Protein AF-A0A920FBZ3-F1 (afdb_monomer_lite)

Secondary structure (DSSP, 8-state):
-HHHHHHHHHHHHHHHHHHHHHTS------------TTSPPP-S--SEEEEEEPP-TTSTT---EEEEEE--TTSTTB-

Foldseek 3Di:
DVVVVVVVVVVVVVVVVVVVVVPPDDDDDDDDDDDDPPDDDDDDFDQWDWDWDQADPPDDPRHIDTDIAGCPPPDPRHD

Structure (mmCIF, N/CA/C/O backbone):
data_AF-A0A920FBZ3-F1
#
_entry.id   AF-A0A920FBZ3-F1
#
loop_
_atom_site.group_PDB
_atom_site.id
_atom_site.type_symbol
_atom_site.label_atom_id
_atom_site.label_alt_id
_atom_site.label_comp_id
_atom_site.label_asym_id
_atom_site.label_entity_id
_atom_site.label_seq_id
_atom_site.pdbx_PDB_ins_code
_atom_site.Cartn_x
_atom_site.Cartn_y
_atom_site.Cartn_z
_atom_site.occupancy
_atom_site.B_iso_or_equiv
_atom_site.auth_seq_id
_atom_site.auth_comp_id
_atom_site.auth_asym_id
_atom_site.auth_atom_id
_atom_site.pdbx_PDB_model_num
ATOM 1 N N . MET A 1 1 ? -53.247 18.679 -6.992 1.00 59.41 1 MET A N 1
ATOM 2 C CA . MET A 1 1 ? -52.524 17.410 -6.715 1.00 59.41 1 MET A CA 1
ATOM 3 C C . MET A 1 1 ? -51.389 17.101 -7.707 1.00 59.41 1 MET A C 1
ATOM 5 O O . MET A 1 1 ? -50.348 16.643 -7.260 1.00 59.41 1 MET A O 1
ATOM 9 N N . LYS A 1 2 ? -51.532 17.381 -9.018 1.00 67.06 2 LYS A N 1
ATOM 10 C CA . LYS A 1 2 ? -50.490 17.118 -10.042 1.00 67.06 2 LYS A CA 1
ATOM 11 C C . LYS A 1 2 ? -49.216 17.979 -9.910 1.00 67.06 2 LYS A C 1
ATOM 13 O O . LYS A 1 2 ? -48.125 17.444 -10.041 1.00 67.06 2 LYS A O 1
ATOM 18 N N . LEU A 1 3 ? -49.339 19.268 -9.565 1.00 71.56 3 LEU A N 1
ATOM 19 C CA . LEU A 1 3 ? -48.187 20.186 -9.472 1.00 71.56 3 LEU A CA 1
ATOM 20 C C . LEU A 1 3 ? -47.216 19.835 -8.329 1.00 71.56 3 LEU A C 1
ATOM 22 O O . LEU A 1 3 ? -46.008 19.841 -8.522 1.00 71.56 3 LEU A O 1
ATOM 26 N N . ARG A 1 4 ? -47.737 19.440 -7.159 1.00 74.00 4 ARG A N 1
ATOM 27 C CA . ARG A 1 4 ? -46.909 19.015 -6.013 1.00 74.00 4 ARG A CA 1
ATOM 28 C C . ARG A 1 4 ? -46.139 17.720 -6.291 1.00 74.00 4 ARG A C 1
ATOM 30 O O . ARG A 1 4 ? -44.992 17.612 -5.881 1.00 74.00 4 ARG A O 1
ATOM 37 N N . ARG A 1 5 ? -46.749 16.777 -7.024 1.00 70.94 5 ARG A N 1
ATOM 38 C CA . ARG A 1 5 ? -46.079 15.543 -7.470 1.00 70.94 5 ARG A CA 1
ATOM 39 C C . ARG A 1 5 ? -44.991 15.829 -8.507 1.00 70.94 5 ARG A C 1
ATOM 41 O O . ARG A 1 5 ? -43.920 15.252 -8.415 1.00 70.94 5 ARG A O 1
ATOM 48 N N . LEU A 1 6 ? -45.230 16.758 -9.437 1.00 76.44 6 LEU A N 1
ATOM 49 C CA . LEU A 1 6 ? -44.222 17.164 -10.422 1.00 76.44 6 LEU A CA 1
ATOM 50 C C . LEU A 1 6 ? -42.995 17.801 -9.752 1.00 76.44 6 LEU A C 1
ATOM 52 O O . LEU A 1 6 ? -41.865 17.444 -10.071 1.00 76.44 6 LEU A O 1
ATOM 56 N N . MET A 1 7 ? -43.214 18.697 -8.784 1.00 78.31 7 MET A N 1
ATOM 57 C CA . MET A 1 7 ? -42.109 19.323 -8.054 1.00 78.31 7 MET A CA 1
ATOM 58 C C . MET A 1 7 ? -41.342 18.305 -7.202 1.00 78.31 7 MET A C 1
ATOM 60 O O . MET A 1 7 ? -40.117 18.333 -7.201 1.00 78.31 7 MET A O 1
ATOM 64 N N . SER A 1 8 ? -42.017 17.354 -6.543 1.00 78.38 8 SER A N 1
ATOM 65 C CA . SER A 1 8 ? -41.325 16.313 -5.766 1.00 78.38 8 SER A CA 1
ATOM 66 C C . SER A 1 8 ? -40.463 15.395 -6.634 1.00 78.38 8 SER A C 1
ATOM 68 O O . SER A 1 8 ? -39.380 15.003 -6.209 1.00 78.38 8 SER A O 1
ATOM 70 N N . THR A 1 9 ? -40.908 15.071 -7.854 1.00 82.62 9 THR A N 1
ATOM 71 C CA . THR A 1 9 ? -40.106 14.267 -8.788 1.00 82.62 9 THR A CA 1
ATOM 72 C C . THR A 1 9 ? -38.874 15.038 -9.261 1.00 82.62 9 THR A C 1
ATOM 74 O O . THR A 1 9 ? -37.788 14.469 -9.262 1.00 82.62 9 THR A O 1
ATOM 77 N N . LEU A 1 10 ? -39.015 16.335 -9.563 1.00 86.31 10 LEU A N 1
ATOM 78 C CA . LEU A 1 10 ? -37.895 17.211 -9.933 1.00 86.31 10 LEU A CA 1
ATOM 79 C C . LEU A 1 10 ? -36.845 17.326 -8.818 1.00 86.31 10 LEU A C 1
ATOM 81 O O . LEU A 1 10 ? -35.650 17.199 -9.085 1.00 86.31 10 LEU A O 1
ATOM 85 N N . TYR A 1 11 ? -37.279 17.511 -7.568 1.00 89.38 11 TYR A N 1
ATOM 86 C CA . TYR A 1 11 ? -36.369 17.535 -6.419 1.00 89.38 11 TYR A CA 1
ATOM 87 C C . TYR A 1 11 ? -35.667 16.189 -6.217 1.00 89.38 11 TYR A C 1
ATOM 89 O O . TYR A 1 11 ? -34.460 16.167 -5.991 1.00 89.38 11 TYR A O 1
ATOM 97 N N . GLY A 1 12 ? -36.385 15.071 -6.363 1.00 87.94 12 GLY A N 1
ATOM 98 C CA . GLY A 1 12 ? -35.798 13.733 -6.266 1.00 87.94 12 GLY A CA 1
ATOM 99 C C . GLY A 1 12 ? -34.725 13.478 -7.327 1.00 87.94 12 GLY A C 1
ATOM 100 O O . GLY A 1 12 ? -33.646 12.983 -7.003 1.00 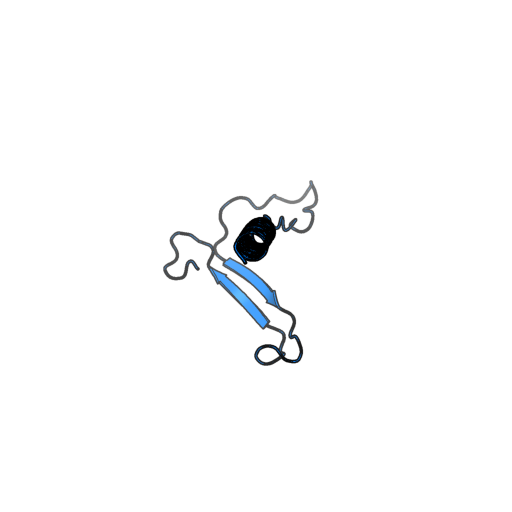87.94 12 GLY A O 1
ATOM 101 N N . THR A 1 13 ? -34.975 13.880 -8.578 1.00 87.00 13 THR A N 1
ATOM 102 C CA . THR A 1 13 ? -33.989 13.748 -9.661 1.00 87.00 13 THR A CA 1
ATOM 103 C C . THR A 1 13 ? -32.767 14.637 -9.448 1.00 87.00 13 THR A C 1
ATOM 105 O O . THR A 1 13 ? -31.648 14.166 -9.628 1.00 87.00 13 THR A O 1
ATOM 108 N N . LEU A 1 14 ? -32.957 15.882 -8.994 1.00 91.31 14 LEU A N 1
ATOM 109 C CA . LEU A 1 14 ? -31.853 16.799 -8.682 1.00 91.31 14 LEU A CA 1
ATOM 110 C C . LEU A 1 14 ? -30.969 16.258 -7.552 1.00 91.31 14 LEU A C 1
ATOM 112 O O . LEU A 1 14 ? -29.742 16.266 -7.655 1.00 91.31 14 LEU A O 1
ATOM 116 N N . MET A 1 15 ? -31.589 15.729 -6.498 1.00 89.56 15 MET A N 1
ATOM 117 C CA . MET A 1 15 ? -30.872 15.173 -5.353 1.00 89.56 15 MET A CA 1
ATOM 118 C C . MET A 1 15 ? -30.097 13.903 -5.734 1.00 89.56 15 MET A C 1
ATOM 120 O O . MET A 1 15 ? -28.946 13.741 -5.336 1.00 89.56 15 MET A O 1
ATOM 124 N N . SER A 1 16 ? -30.685 13.045 -6.573 1.00 87.06 16 SER A N 1
ATOM 125 C CA . SER A 1 16 ? -30.019 11.854 -7.114 1.00 87.06 16 SER A CA 1
ATOM 126 C C . SER A 1 16 ? -28.830 12.205 -8.014 1.00 87.06 16 SER A C 1
ATOM 128 O O . SER A 1 16 ? -27.775 11.585 -7.878 1.00 87.06 16 SER A O 1
ATOM 130 N N . SER A 1 17 ? -28.957 13.213 -8.884 1.00 87.50 17 SER A N 1
ATOM 131 C CA . SER A 1 17 ? -27.844 13.656 -9.735 1.00 87.50 17 SER A CA 1
ATOM 132 C C . SER A 1 17 ? -26.689 14.254 -8.935 1.00 87.50 17 SER A C 1
ATOM 134 O O . SER A 1 17 ? -25.529 14.025 -9.265 1.00 87.50 17 SER A O 1
ATOM 136 N N . PHE A 1 18 ? -26.993 14.976 -7.854 1.00 90.75 18 PHE A N 1
ATOM 137 C CA . PHE A 1 18 ? -25.970 15.553 -6.988 1.00 90.75 18 PHE A CA 1
ATOM 138 C C . PHE A 1 18 ? -25.197 14.464 -6.239 1.00 90.75 18 PHE A C 1
ATOM 140 O O . PHE A 1 18 ? -23.972 14.503 -6.174 1.00 90.75 18 PHE A O 1
ATOM 147 N N . LEU A 1 19 ? -25.906 13.445 -5.743 1.00 89.81 19 LEU A N 1
ATOM 148 C CA . LEU A 1 19 ? -25.286 12.307 -5.073 1.00 89.81 19 LEU A CA 1
ATOM 149 C C . LEU A 1 19 ? -24.347 11.536 -6.015 1.00 89.81 19 LEU A C 1
ATOM 151 O O . LEU A 1 19 ? -23.229 11.215 -5.630 1.00 89.81 19 LEU A O 1
ATOM 155 N N . ALA A 1 20 ? -24.752 11.312 -7.268 1.00 87.25 20 ALA A N 1
ATOM 156 C CA . ALA A 1 20 ? -23.912 10.636 -8.259 1.00 87.25 20 ALA A CA 1
ATOM 157 C C . ALA A 1 20 ? -22.586 11.373 -8.538 1.00 87.25 20 ALA A C 1
ATOM 159 O O . ALA A 1 20 ? -21.575 10.725 -8.790 1.00 87.25 20 ALA A O 1
ATOM 160 N N . LEU A 1 21 ? -22.571 12.709 -8.455 1.00 86.38 21 LEU A N 1
ATOM 161 C CA . LEU A 1 21 ? -21.358 13.507 -8.657 1.00 86.38 21 LEU A CA 1
ATOM 162 C C . LEU A 1 21 ? -20.361 13.388 -7.493 1.00 86.38 21 LEU A C 1
ATOM 164 O O . LEU A 1 21 ? -19.155 13.435 -7.711 1.00 86.38 21 LEU A O 1
ATOM 168 N N . VAL A 1 22 ? -20.857 13.239 -6.262 1.00 86.44 22 VAL A N 1
ATOM 169 C CA . VAL A 1 22 ? -20.024 13.150 -5.048 1.00 86.44 22 VAL A CA 1
ATOM 170 C C . VAL A 1 22 ? -19.358 11.778 -4.910 1.00 86.44 22 VAL A C 1
ATOM 172 O O . VAL A 1 22 ? -18.279 11.676 -4.339 1.00 86.44 22 VAL A O 1
ATOM 175 N N . LEU A 1 23 ? -19.974 10.724 -5.449 1.00 85.75 23 LEU A N 1
ATOM 176 C CA . LEU A 1 23 ? -19.444 9.359 -5.390 1.00 85.75 23 LEU A CA 1
ATOM 177 C C . LEU A 1 23 ? -18.405 9.035 -6.477 1.00 85.75 23 LEU A C 1
ATOM 179 O O . LEU A 1 23 ? -17.974 7.886 -6.566 1.00 85.75 23 LEU A O 1
ATOM 183 N N . VAL A 1 24 ? -17.986 10.003 -7.298 1.00 83.81 24 VAL A N 1
ATOM 184 C CA . VAL A 1 24 ? -16.905 9.770 -8.263 1.00 83.81 24 VAL A CA 1
ATOM 185 C C . VAL A 1 24 ? -15.598 9.566 -7.484 1.00 83.81 24 VAL A C 1
ATOM 187 O O . VAL A 1 24 ? -15.172 10.486 -6.783 1.00 83.81 24 VAL A O 1
ATOM 190 N N . PRO A 1 25 ? -14.950 8.390 -7.572 1.00 76.56 25 PRO A N 1
ATOM 191 C CA . PRO A 1 25 ? -13.712 8.137 -6.850 1.00 76.56 25 PRO A CA 1
ATOM 192 C C . PRO A 1 25 ? -12.632 9.113 -7.327 1.00 76.56 25 PRO A C 1
ATOM 194 O O . PRO A 1 25 ? -12.229 9.105 -8.490 1.00 76.56 25 PRO A O 1
ATOM 197 N N . SER A 1 26 ? -12.173 9.981 -6.428 1.00 73.94 26 SER A N 1
ATOM 198 C CA . SER A 1 26 ? -11.045 10.874 -6.675 1.00 73.94 26 SER A CA 1
ATOM 199 C C . SER A 1 26 ? -9.747 10.069 -6.673 1.00 73.94 26 SER A C 1
ATOM 201 O O . SER A 1 26 ? -9.474 9.357 -5.707 1.00 73.94 26 SER A O 1
ATOM 203 N N . HIS A 1 27 ? -8.936 10.197 -7.726 1.00 71.88 27 HIS A N 1
ATOM 204 C CA . HIS A 1 27 ? -7.594 9.619 -7.761 1.00 71.88 27 HIS A CA 1
ATOM 205 C C . HIS A 1 27 ? -6.757 10.198 -6.614 1.00 71.88 27 HIS A C 1
ATOM 207 O O . HIS A 1 27 ? -6.427 11.384 -6.611 1.00 71.88 27 HIS A O 1
ATOM 213 N N . VAL A 1 28 ? -6.443 9.365 -5.623 1.00 67.62 28 VAL A N 1
ATOM 214 C CA . VAL A 1 28 ? -5.556 9.738 -4.521 1.00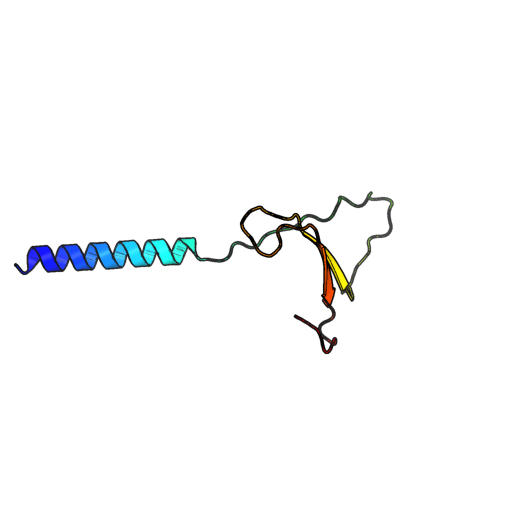 67.62 28 VAL A CA 1
ATOM 215 C C . VAL A 1 28 ? -4.124 9.572 -5.018 1.00 67.62 28 VAL A C 1
ATOM 217 O O . VAL A 1 28 ? -3.669 8.454 -5.245 1.0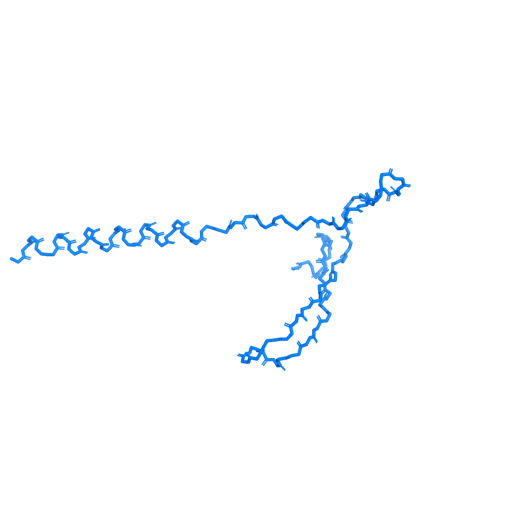0 67.62 28 VAL A O 1
ATOM 220 N N . PHE A 1 29 ? -3.425 10.688 -5.220 1.00 68.88 29 PHE A N 1
ATOM 221 C CA . PHE A 1 29 ? -1.986 10.678 -5.459 1.00 68.88 29 PHE A CA 1
ATOM 222 C C . PHE A 1 29 ? -1.288 10.542 -4.109 1.00 68.88 29 PHE A C 1
ATOM 224 O O . PHE A 1 29 ? -1.285 11.476 -3.308 1.00 68.88 29 PHE A O 1
ATOM 231 N N . SER A 1 30 ? -0.737 9.363 -3.839 1.00 61.69 30 SER A N 1
ATOM 232 C CA . SER A 1 30 ? 0.236 9.200 -2.765 1.00 61.69 30 SER A CA 1
ATOM 233 C C . SER A 1 30 ? 1.596 9.596 -3.335 1.00 61.69 30 SER A C 1
ATOM 235 O O . SER A 1 30 ? 2.072 8.960 -4.273 1.00 61.69 30 SER A O 1
ATOM 237 N N . ASP A 1 31 ? 2.160 10.700 -2.844 1.00 59.66 31 ASP A N 1
ATOM 238 C CA . ASP A 1 31 ? 3.523 11.110 -3.179 1.00 59.66 31 ASP A CA 1
ATOM 239 C C . ASP A 1 31 ? 4.480 10.287 -2.319 1.00 59.66 31 ASP A C 1
ATOM 241 O O . ASP A 1 31 ? 4.443 10.347 -1.085 1.00 59.66 31 ASP A O 1
ATOM 245 N N . GLU A 1 32 ? 5.281 9.451 -2.969 1.00 61.53 32 GLU A N 1
ATOM 246 C CA . GLU A 1 32 ? 6.309 8.672 -2.294 1.00 61.53 32 GLU A CA 1
ATOM 247 C C . GLU A 1 32 ? 7.313 9.634 -1.653 1.00 61.53 32 GLU A C 1
ATOM 249 O O . GLU A 1 32 ? 7.593 10.708 -2.186 1.00 61.53 32 GLU A O 1
ATOM 254 N N . THR A 1 33 ? 7.870 9.260 -0.498 1.00 66.19 33 THR A N 1
ATOM 255 C CA . THR A 1 33 ? 8.887 10.063 0.193 1.00 66.19 33 THR A CA 1
ATOM 256 C C . THR A 1 33 ? 9.933 10.561 -0.801 1.00 66.19 33 THR A C 1
ATOM 258 O O . THR A 1 33 ? 10.562 9.735 -1.464 1.00 66.19 33 THR A O 1
ATOM 261 N N . CYS A 1 34 ? 10.116 11.885 -0.902 1.00 62.97 34 CYS A N 1
ATOM 262 C CA . CYS A 1 34 ? 11.021 12.507 -1.866 1.00 62.97 34 CYS A CA 1
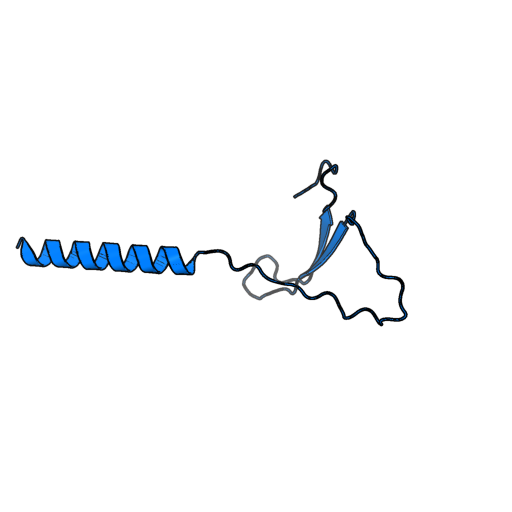ATOM 263 C C . CYS A 1 34 ? 12.389 11.815 -1.855 1.00 62.97 34 CYS A C 1
ATOM 265 O O . CYS A 1 34 ? 13.194 12.017 -0.941 1.00 62.97 34 CYS A O 1
ATOM 267 N N . MET A 1 35 ? 12.666 11.004 -2.877 1.00 65.56 35 MET A N 1
ATOM 268 C CA . MET A 1 35 ? 13.999 10.454 -3.063 1.00 65.56 35 MET A CA 1
ATOM 269 C C . MET A 1 35 ? 14.956 11.611 -3.339 1.00 65.56 35 MET A C 1
ATOM 271 O O . MET A 1 35 ? 14.696 12.470 -4.184 1.00 65.56 35 MET A O 1
ATOM 275 N N . SER A 1 36 ? 16.079 11.630 -2.620 1.00 72.94 36 SER A N 1
ATOM 276 C CA . SER A 1 36 ? 17.175 12.544 -2.927 1.00 72.94 36 SER A CA 1
ATOM 277 C C . SER A 1 36 ? 17.543 12.405 -4.410 1.00 72.94 36 SER A C 1
ATOM 279 O O . SER A 1 36 ? 17.673 11.274 -4.882 1.00 72.94 36 SER A O 1
ATOM 281 N N . PRO A 1 37 ? 17.785 13.505 -5.144 1.00 73.31 37 PRO A N 1
ATOM 282 C CA . PRO A 1 37 ? 18.205 13.448 -6.546 1.00 73.31 37 PRO A CA 1
ATOM 283 C C . PRO A 1 37 ? 19.542 12.710 -6.755 1.00 73.31 37 PRO A C 1
ATOM 285 O O . PRO A 1 37 ? 19.916 12.430 -7.889 1.00 73.31 37 PRO A O 1
ATOM 288 N N . TYR A 1 38 ? 20.253 12.384 -5.671 1.00 79.88 38 TYR A N 1
ATOM 289 C CA . TYR A 1 38 ? 21.496 11.609 -5.671 1.00 79.88 38 TYR A CA 1
ATOM 290 C C . TYR A 1 38 ? 21.302 10.122 -5.333 1.00 79.88 38 TYR A C 1
ATOM 292 O O . TYR A 1 38 ? 22.278 9.377 -5.279 1.00 79.88 38 TYR A O 1
ATOM 300 N N . MET A 1 39 ? 20.071 9.682 -5.069 1.00 75.94 39 MET A N 1
ATOM 301 C CA . MET A 1 39 ? 19.742 8.286 -4.792 1.00 75.94 39 MET A CA 1
ATOM 302 C C . MET A 1 39 ? 19.291 7.584 -6.076 1.00 75.94 39 MET A C 1
ATOM 304 O O . MET A 1 39 ? 18.647 8.186 -6.935 1.00 75.94 39 MET A O 1
ATOM 308 N N . ALA A 1 40 ? 19.645 6.306 -6.221 1.00 79.62 40 ALA A N 1
ATOM 309 C CA . ALA A 1 40 ? 19.185 5.505 -7.348 1.00 79.62 40 ALA A CA 1
ATOM 310 C C . ALA A 1 40 ? 17.657 5.394 -7.296 1.00 79.62 40 ALA A C 1
ATOM 312 O O . ALA A 1 40 ? 17.105 4.855 -6.337 1.00 79.62 40 ALA A O 1
ATOM 313 N N . LYS A 1 41 ? 16.984 5.920 -8.324 1.00 75.12 41 LYS A N 1
ATOM 314 C CA . LYS A 1 41 ? 15.532 5.816 -8.442 1.00 75.12 41 LYS A CA 1
ATOM 315 C C . LYS A 1 41 ? 15.157 4.353 -8.657 1.00 75.12 41 LYS A C 1
ATOM 317 O O . LYS A 1 41 ? 15.518 3.775 -9.683 1.00 75.12 41 LYS A O 1
ATOM 322 N N . ILE A 1 42 ? 14.415 3.784 -7.714 1.00 77.88 42 ILE A N 1
ATOM 323 C CA . ILE A 1 42 ? 13.773 2.485 -7.902 1.00 77.88 42 ILE A CA 1
ATOM 324 C C . ILE A 1 42 ? 12.647 2.682 -8.925 1.00 77.88 42 ILE A C 1
ATOM 326 O O . ILE A 1 42 ? 11.845 3.610 -8.814 1.00 77.88 42 ILE A O 1
ATOM 330 N N . VAL A 1 43 ? 12.672 1.891 -9.995 1.00 83.12 43 VAL A N 1
ATOM 331 C CA . VAL A 1 43 ? 11.722 1.968 -11.110 1.00 83.12 43 VAL A CA 1
ATOM 332 C C . VAL A 1 43 ? 11.277 0.566 -11.491 1.00 83.12 43 VAL A C 1
ATOM 334 O O . VAL A 1 43 ? 12.081 -0.362 -11.482 1.00 83.12 43 VAL A O 1
ATOM 337 N N . GLY A 1 44 ? 10.018 0.435 -11.897 1.00 87.88 44 GLY A N 1
ATOM 338 C CA . GLY A 1 44 ? 9.437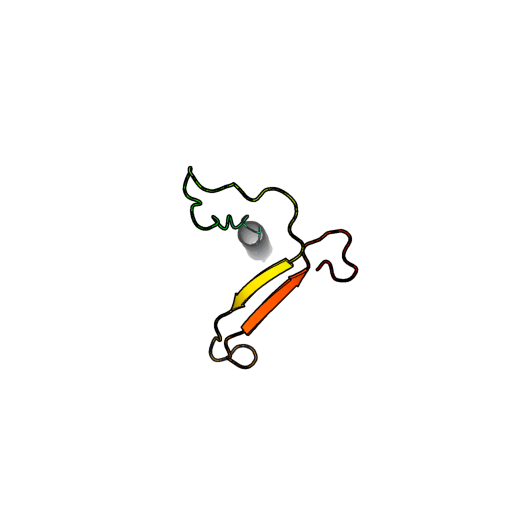 -0.840 -12.301 1.00 87.88 44 GLY A CA 1
ATOM 339 C C . GLY A 1 44 ? 8.215 -1.200 -11.470 1.00 87.88 44 GLY A C 1
ATOM 340 O O . GLY A 1 44 ? 7.697 -0.378 -10.719 1.00 87.88 44 GLY A O 1
ATOM 341 N N . GLN A 1 45 ? 7.735 -2.424 -11.670 1.00 91.31 45 GLN A N 1
ATOM 342 C CA . GLN A 1 45 ? 6.634 -2.991 -10.905 1.00 91.31 45 GLN A CA 1
ATOM 343 C C . GLN A 1 45 ? 7.202 -3.686 -9.668 1.00 91.31 45 GLN A C 1
ATOM 345 O O . GLN A 1 45 ? 7.985 -4.624 -9.808 1.00 91.31 45 GLN A O 1
ATOM 350 N N . GLU A 1 46 ? 6.794 -3.239 -8.484 1.00 91.62 46 GLU A N 1
ATOM 351 C CA . GLU A 1 46 ? 7.126 -3.916 -7.230 1.00 91.62 46 GLU A CA 1
ATOM 352 C C . GLU A 1 46 ? 6.331 -5.219 -7.084 1.00 91.62 46 GLU A C 1
ATOM 354 O O . GLU A 1 46 ? 5.266 -5.392 -7.687 1.00 91.62 46 GLU A O 1
ATOM 359 N N . ASP A 1 47 ? 6.828 -6.129 -6.245 1.00 93.06 47 ASP A N 1
ATOM 360 C CA . ASP A 1 47 ? 6.111 -7.363 -5.914 1.00 93.06 47 ASP A CA 1
ATOM 361 C C . ASP A 1 47 ? 5.101 -7.173 -4.774 1.00 93.06 47 ASP A C 1
ATOM 363 O O . ASP A 1 47 ? 4.016 -7.769 -4.791 1.00 93.06 47 ASP A O 1
ATOM 367 N N . TYR A 1 48 ? 5.438 -6.321 -3.798 1.00 93.19 48 TYR A N 1
ATOM 368 C CA . TYR A 1 48 ? 4.640 -6.100 -2.594 1.00 93.19 48 TYR A CA 1
ATOM 369 C C . TYR A 1 48 ? 4.610 -4.634 -2.164 1.00 93.19 48 TYR A C 1
ATOM 371 O O . TYR A 1 48 ? 5.597 -3.915 -2.290 1.00 93.19 48 TYR A O 1
ATOM 379 N N . VAL A 1 49 ? 3.488 -4.225 -1.572 1.00 92.94 49 VAL A N 1
ATOM 380 C CA . VAL A 1 49 ? 3.329 -2.955 -0.854 1.00 92.94 49 VAL A CA 1
ATOM 381 C C . VAL A 1 49 ? 2.976 -3.259 0.597 1.00 92.94 49 VAL A C 1
ATOM 383 O O . VAL A 1 49 ? 2.080 -4.057 0.873 1.00 92.94 49 VAL A O 1
ATOM 386 N N . TYR A 1 50 ? 3.668 -2.608 1.531 1.00 94.00 50 TYR A N 1
ATOM 387 C CA . TYR A 1 50 ? 3.372 -2.698 2.958 1.00 94.00 50 TYR A CA 1
ATOM 388 C C . TYR A 1 50 ? 2.633 -1.443 3.416 1.00 94.00 50 TYR A C 1
ATOM 390 O O . TYR A 1 50 ? 3.134 -0.332 3.256 1.00 94.00 50 TYR A O 1
ATOM 398 N N . VAL A 1 51 ? 1.454 -1.619 4.010 1.00 93.56 51 VAL A N 1
ATOM 399 C CA . VAL A 1 51 ? 0.627 -0.523 4.525 1.00 93.56 51 VAL A CA 1
ATOM 400 C C . VAL A 1 51 ? 0.522 -0.647 6.034 1.00 93.56 51 VAL A C 1
ATOM 402 O O . VAL A 1 51 ? 0.019 -1.644 6.547 1.00 93.56 51 VAL A O 1
ATOM 405 N N . TRP A 1 52 ? 0.976 0.378 6.752 1.00 95.56 52 TRP A N 1
ATOM 406 C CA . TRP A 1 52 ? 0.729 0.493 8.185 1.00 95.56 52 TRP A CA 1
ATOM 407 C C . TRP A 1 52 ? -0.626 1.157 8.408 1.00 95.56 52 TRP A C 1
ATOM 409 O O . TRP A 1 52 ? -0.798 2.346 8.140 1.00 95.56 52 TRP A O 1
ATOM 419 N N . THR A 1 53 ? -1.595 0.401 8.907 1.00 93.12 53 THR A N 1
ATOM 420 C CA . THR A 1 53 ? -2.912 0.923 9.270 1.00 93.12 53 THR A CA 1
ATOM 421 C C . THR A 1 53 ? -2.942 1.266 10.749 1.00 93.12 53 THR A C 1
ATOM 423 O O . THR A 1 53 ? -2.446 0.489 11.565 1.00 93.12 53 THR A O 1
ATOM 426 N N . LEU A 1 54 ? -3.560 2.392 11.093 1.00 94.50 54 LEU A N 1
ATOM 427 C CA . LEU A 1 54 ? -3.826 2.754 12.481 1.00 94.50 54 LEU A CA 1
ATOM 428 C C . LEU A 1 54 ? -5.182 2.202 12.915 1.00 94.50 54 LEU A C 1
ATOM 430 O O . LEU A 1 54 ? -6.162 2.290 12.170 1.00 94.50 54 LEU A O 1
ATOM 434 N N . GLY A 1 55 ? -5.231 1.648 14.121 1.00 93.56 55 GLY A N 1
ATOM 435 C CA . GLY A 1 55 ? -6.465 1.217 14.755 1.00 93.56 55 GLY A CA 1
ATOM 436 C C . GLY A 1 55 ? -7.377 2.404 15.058 1.00 93.56 55 GLY A C 1
ATOM 437 O O . GLY A 1 55 ? -6.928 3.459 15.511 1.00 93.56 55 GLY A O 1
ATOM 438 N N . GLN A 1 56 ? -8.679 2.233 14.826 1.00 94.44 56 GLN A N 1
ATOM 439 C CA . GLN A 1 56 ? -9.694 3.230 15.158 1.00 94.44 56 GLN A CA 1
ATOM 440 C C . GLN A 1 56 ? -10.762 2.612 16.058 1.00 94.44 56 GLN A C 1
ATOM 442 O O . GLN A 1 56 ? -11.340 1.578 15.728 1.00 94.44 56 GLN A O 1
ATOM 447 N N . VAL A 1 57 ? -11.054 3.286 17.171 1.00 95.00 57 VAL A N 1
ATOM 448 C CA . VAL A 1 57 ? -12.095 2.873 18.123 1.00 95.00 57 VAL A CA 1
ATOM 449 C C . VAL A 1 57 ? -13.439 2.712 17.406 1.00 95.00 57 VAL A C 1
ATOM 451 O O . VAL A 1 57 ? -13.849 3.579 16.631 1.00 95.00 57 VAL A O 1
ATOM 454 N N . GLY A 1 58 ? -14.125 1.600 17.665 1.00 94.69 58 GLY A N 1
ATOM 455 C CA . GLY A 1 58 ? -15.388 1.230 17.034 1.00 94.69 58 GLY A CA 1
ATOM 456 C C . GLY A 1 58 ? -15.261 0.620 15.633 1.00 94.69 58 GLY A C 1
ATOM 457 O O . GLY A 1 58 ? -16.290 0.398 14.997 1.00 94.69 58 GLY A O 1
ATOM 458 N N . THR A 1 59 ? -14.046 0.348 15.135 1.00 92.50 59 THR A N 1
ATOM 459 C CA . THR A 1 59 ? -13.807 -0.276 13.820 1.00 92.50 59 THR A CA 1
ATOM 460 C C . THR A 1 59 ? -12.916 -1.513 13.937 1.00 92.50 59 THR A C 1
ATOM 462 O O . THR A 1 59 ? -11.774 -1.434 14.384 1.00 92.50 59 THR A O 1
ATOM 465 N N . GLY A 1 60 ? -13.414 -2.661 13.466 1.00 89.94 60 GLY A N 1
ATOM 466 C CA . GLY A 1 60 ? -12.654 -3.912 13.472 1.00 89.94 60 GLY A CA 1
ATOM 467 C C . GLY A 1 60 ? -12.294 -4.357 14.891 1.00 89.94 60 GLY A C 1
ATOM 468 O O . GLY A 1 60 ? -13.171 -4.454 15.745 1.00 89.94 60 GLY A O 1
ATOM 469 N N . ASP A 1 61 ? -11.012 -4.636 15.123 1.00 94.69 61 ASP A N 1
ATOM 470 C CA . ASP A 1 61 ? -10.454 -4.969 16.438 1.00 94.69 61 ASP A CA 1
ATOM 471 C C . ASP A 1 61 ? -9.658 -3.815 17.070 1.00 94.69 61 ASP A C 1
ATOM 473 O O . ASP A 1 61 ? -8.972 -4.017 18.068 1.00 94.69 61 ASP A O 1
ATOM 477 N N . GLU A 1 62 ? -9.762 -2.609 16.499 1.00 95.81 62 GLU A N 1
ATOM 478 C CA . GLU A 1 62 ? -9.180 -1.369 17.029 1.00 95.81 62 GLU A CA 1
ATOM 479 C C . GLU A 1 62 ? -7.640 -1.364 17.139 1.00 95.81 62 GLU A C 1
ATOM 481 O O . GLU A 1 62 ? -7.076 -0.499 17.807 1.00 95.81 62 GLU A O 1
ATOM 486 N N . GLN A 1 63 ? -6.941 -2.292 16.473 1.00 96.19 63 GLN A N 1
ATOM 487 C CA . GLN A 1 63 ? -5.478 -2.394 16.518 1.00 96.19 63 GLN A CA 1
ATOM 488 C C . GLN A 1 63 ? -4.785 -1.895 15.250 1.00 96.19 63 GLN A C 1
ATOM 490 O O . GLN A 1 63 ? -5.289 -2.050 14.137 1.00 96.19 63 GLN A O 1
ATOM 495 N N . ASP A 1 64 ? -3.564 -1.394 15.433 1.00 96.12 64 ASP A N 1
ATOM 496 C CA . ASP A 1 64 ? -2.625 -1.138 14.344 1.00 96.12 64 ASP A CA 1
ATOM 497 C C . ASP A 1 64 ? -2.217 -2.449 13.660 1.00 96.12 64 ASP A C 1
ATOM 499 O O . ASP A 1 64 ? -2.051 -3.486 14.312 1.00 96.12 64 ASP A O 1
ATOM 503 N N . LYS A 1 65 ? -2.032 -2.414 12.335 1.00 94.50 65 LYS A N 1
ATOM 504 C CA . LYS A 1 65 ? -1.630 -3.589 11.547 1.00 94.50 65 LYS A CA 1
ATOM 505 C C . LYS A 1 65 ? -0.664 -3.200 10.441 1.00 94.50 65 LYS A C 1
ATOM 507 O O . LYS A 1 65 ? -0.818 -2.161 9.808 1.00 94.50 65 LYS A O 1
ATOM 512 N N . LEU A 1 66 ? 0.294 -4.083 10.169 1.00 95.75 66 LEU A N 1
ATOM 513 C CA . LEU A 1 66 ? 1.091 -4.030 8.950 1.00 95.75 66 LEU A CA 1
ATOM 514 C C . LEU A 1 66 ? 0.473 -4.982 7.927 1.00 95.75 66 LEU A C 1
ATOM 516 O O . LEU A 1 66 ? 0.577 -6.203 8.050 1.00 95.75 66 LEU A O 1
ATOM 520 N N . VAL A 1 67 ? -0.201 -4.420 6.933 1.00 93.88 67 VAL A N 1
ATOM 521 C CA . VAL A 1 67 ? -0.841 -5.164 5.849 1.00 93.88 67 VAL A CA 1
ATOM 522 C C . VAL A 1 67 ? 0.161 -5.342 4.717 1.00 93.88 67 VAL A C 1
ATOM 524 O O . VAL A 1 67 ? 0.823 -4.389 4.318 1.00 93.88 67 VAL A O 1
ATOM 527 N N . THR A 1 68 ? 0.271 -6.564 4.198 1.00 94.62 68 THR A N 1
ATOM 528 C CA . THR A 1 68 ? 1.100 -6.882 3.027 1.00 94.62 68 THR A CA 1
ATOM 529 C C . THR A 1 68 ? 0.192 -7.107 1.830 1.00 94.62 68 THR A C 1
ATOM 531 O O . THR A 1 68 ? -0.674 -7.978 1.875 1.00 94.62 68 THR A O 1
ATOM 534 N N . ILE A 1 69 ? 0.389 -6.328 0.774 1.00 94.38 69 ILE A N 1
ATOM 535 C CA . ILE A 1 69 ? -0.418 -6.355 -0.446 1.00 94.38 69 ILE A CA 1
ATOM 536 C C . ILE A 1 69 ? 0.469 -6.862 -1.576 1.00 94.38 69 ILE A C 1
ATOM 538 O O . ILE A 1 69 ? 1.556 -6.327 -1.780 1.00 94.38 69 ILE A O 1
ATOM 542 N N . SER A 1 70 ? 0.032 -7.894 -2.300 1.00 96.12 70 SER A N 1
ATOM 543 C CA . SER A 1 70 ? 0.753 -8.372 -3.481 1.00 96.12 70 SER A CA 1
ATOM 544 C C . SER A 1 70 ? 0.329 -7.547 -4.688 1.00 96.12 70 SER A C 1
ATOM 546 O O . SER A 1 70 ? -0.824 -7.593 -5.102 1.00 96.12 70 SER A O 1
ATOM 548 N N . VAL A 1 71 ? 1.267 -6.792 -5.253 1.00 94.75 71 VAL A N 1
ATOM 549 C CA . VAL A 1 71 ? 0.992 -5.863 -6.358 1.00 94.75 71 VAL A CA 1
ATOM 550 C C . VAL A 1 71 ? 1.580 -6.333 -7.689 1.00 94.75 71 VAL A C 1
ATOM 552 O O . VAL A 1 71 ? 1.409 -5.658 -8.697 1.00 94.75 71 VAL A O 1
ATOM 555 N N . ASN A 1 72 ? 2.225 -7.500 -7.738 1.00 95.12 72 ASN A N 1
ATOM 556 C CA . ASN A 1 72 ? 2.638 -8.103 -9.004 1.00 95.12 72 ASN A CA 1
ATOM 557 C C . ASN A 1 72 ? 1.412 -8.658 -9.764 1.00 95.12 72 ASN A C 1
ATOM 559 O O . ASN A 1 72 ? 0.782 -9.588 -9.259 1.00 95.12 72 ASN A O 1
ATOM 563 N N . PRO A 1 73 ? 1.100 -8.191 -10.992 1.00 94.69 73 PRO A N 1
ATOM 564 C CA . PRO A 1 73 ? -0.050 -8.674 -11.768 1.00 94.69 73 PRO A CA 1
ATOM 565 C C . PRO A 1 73 ? -0.012 -10.167 -12.125 1.00 94.69 73 PRO A C 1
ATOM 567 O O . PRO A 1 73 ? -1.039 -10.747 -12.465 1.00 94.69 73 PRO A O 1
ATOM 570 N N . ALA A 1 74 ? 1.166 -10.793 -12.087 1.00 95.62 74 AL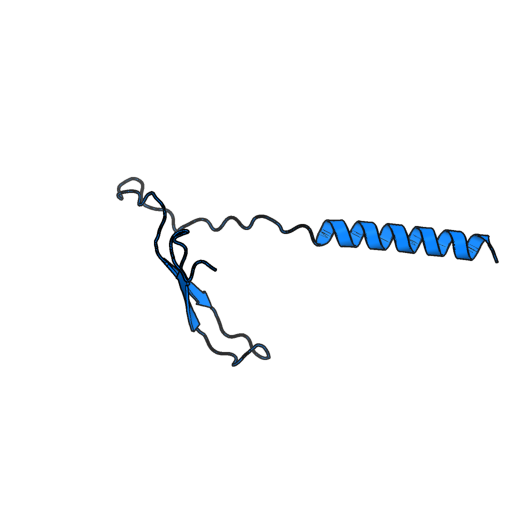A A N 1
ATOM 571 C CA . ALA A 1 74 ? 1.331 -12.228 -12.305 1.00 95.62 74 ALA A CA 1
ATOM 572 C C . ALA A 1 74 ? 1.136 -13.059 -11.022 1.00 95.62 74 ALA A C 1
ATOM 574 O O . ALA A 1 74 ? 1.135 -14.289 -11.081 1.00 95.62 74 ALA A O 1
ATOM 575 N N . SER A 1 75 ? 0.996 -12.413 -9.862 1.00 95.62 75 SER A N 1
ATOM 576 C CA . SER A 1 75 ? 0.788 -13.089 -8.586 1.00 95.62 75 SER A CA 1
ATOM 577 C C . SER A 1 75 ? -0.583 -13.775 -8.549 1.00 95.62 75 SER A C 1
ATOM 579 O O . SER A 1 75 ? -1.589 -13.150 -8.889 1.00 95.62 75 SER A O 1
ATOM 581 N N . PRO A 1 76 ? -0.682 -15.022 -8.048 1.00 95.00 76 PRO A N 1
ATOM 582 C CA . PRO A 1 76 ? -1.976 -15.655 -7.779 1.00 95.00 76 PRO A CA 1
ATOM 583 C C . PRO A 1 76 ? -2.762 -14.945 -6.662 1.00 95.00 76 PRO A C 1
ATOM 585 O O . PRO A 1 76 ? -3.936 -15.241 -6.451 1.00 95.00 76 PRO A O 1
ATOM 588 N N . HIS A 1 77 ? -2.117 -14.022 -5.943 1.00 93.38 77 HIS A N 1
ATOM 589 C CA . HIS A 1 77 ? -2.690 -13.216 -4.871 1.00 93.38 77 HIS A CA 1
ATOM 590 C C . HIS A 1 77 ? -2.723 -11.724 -5.224 1.00 93.38 77 HIS A C 1
ATOM 592 O O . HIS A 1 77 ? -2.692 -10.902 -4.317 1.00 93.38 77 HIS A O 1
ATOM 598 N N . TYR A 1 78 ? -2.765 -11.372 -6.511 1.00 89.75 78 TYR A N 1
ATOM 599 C CA . TYR A 1 78 ? -2.960 -9.989 -6.939 1.00 89.75 78 TYR A CA 1
ATOM 600 C C . TYR A 1 78 ? -4.381 -9.521 -6.587 1.00 89.75 78 TYR A C 1
ATOM 602 O O . TYR A 1 78 ? -5.348 -9.936 -7.234 1.00 89.75 78 TYR A O 1
ATOM 610 N N . TRP A 1 79 ? -4.509 -8.706 -5.539 1.00 60.09 79 TRP A N 1
ATOM 611 C CA . TRP A 1 79 ? -5.766 -8.102 -5.089 1.00 60.09 79 TRP A CA 1
ATOM 612 C C . TRP A 1 79 ? -5.531 -6.772 -4.375 1.00 60.09 79 TRP A C 1
ATOM 614 O O . TRP A 1 79 ? -4.417 -6.568 -3.839 1.00 60.09 79 TRP A O 1
#

Radius of gyration: 22.95 Å; chains: 1; bounding box: 74×36×30 Å

Sequence (79 aa):
MKLRRLMSTLYGTLMSSFLALVLVPSHVFSDETCMSPYMAKIVGQEDYVYVWTLGQVGTGDEQDKLVTISVNPASPHYW

pLDDT: mean 84.51, std 11.12, range [59.41, 96.19]